Protein AF-A0AAV9F8P3-F1 (afdb_monomer_lite)

Organism: Acorus calamus (NCBI:txid4465)

Structure (mmCIF, N/CA/C/O backbone):
data_AF-A0AAV9F8P3-F1
#
_entry.id   AF-A0AAV9F8P3-F1
#
loop_
_atom_site.group_PDB
_atom_site.id
_atom_site.type_symbol
_atom_site.label_atom_id
_atom_site.label_alt_id
_atom_site.label_comp_id
_atom_site.label_asym_id
_atom_site.label_entity_id
_atom_site.label_seq_id
_atom_site.pdbx_PDB_ins_code
_atom_site.Cartn_x
_atom_site.Cartn_y
_atom_site.Cartn_z
_atom_site.occupancy
_atom_site.B_iso_or_equiv
_atom_site.auth_seq_id
_atom_site.auth_comp_id
_atom_site.auth_asym_id
_atom_site.auth_atom_id
_atom_site.pdbx_PDB_model_num
ATOM 1 N N . MET A 1 1 ? -14.243 0.5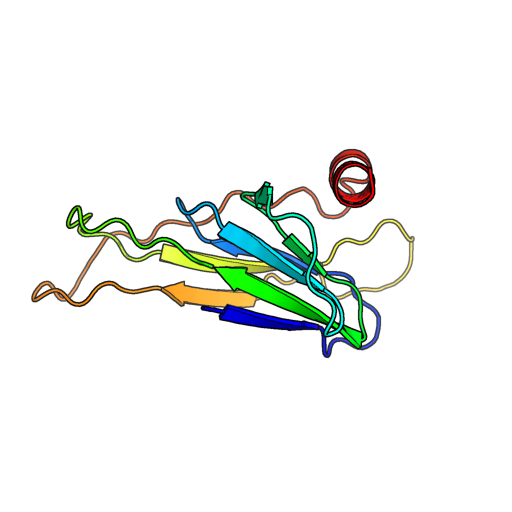24 -1.778 1.00 91.69 1 MET A N 1
ATOM 2 C CA . MET A 1 1 ? -13.186 0.047 -2.698 1.00 91.69 1 MET A CA 1
ATOM 3 C C . MET A 1 1 ? -12.116 1.117 -2.772 1.00 91.69 1 MET A C 1
ATOM 5 O O . MET A 1 1 ? -12.469 2.271 -2.987 1.00 91.69 1 MET A O 1
ATOM 9 N N . LEU A 1 2 ? -10.856 0.749 -2.561 1.00 95.94 2 LEU A N 1
ATOM 10 C CA . LEU A 1 2 ? -9.699 1.635 -2.679 1.00 95.94 2 LEU A CA 1
ATOM 11 C C . LEU A 1 2 ? -8.921 1.252 -3.943 1.00 95.94 2 LEU A C 1
ATOM 13 O O . LEU A 1 2 ? -8.696 0.067 -4.189 1.00 95.94 2 LEU A O 1
ATOM 17 N N . ARG A 1 3 ? -8.538 2.253 -4.739 1.00 96.69 3 ARG A N 1
ATOM 18 C CA . ARG A 1 3 ? -7.686 2.082 -5.922 1.00 96.69 3 ARG A CA 1
ATOM 19 C C . ARG A 1 3 ? -6.303 2.613 -5.585 1.00 96.69 3 ARG A C 1
ATOM 21 O O . ARG A 1 3 ? -6.126 3.825 -5.481 1.00 96.69 3 ARG A O 1
ATOM 28 N N . LEU A 1 4 ? -5.368 1.708 -5.338 1.00 96.25 4 LEU A N 1
ATOM 29 C CA . LEU A 1 4 ? -3.994 2.042 -4.992 1.00 96.25 4 LEU A CA 1
ATOM 30 C C . LEU A 1 4 ? -3.195 2.214 -6.281 1.00 96.25 4 LEU A C 1
ATOM 32 O O . LEU A 1 4 ? -3.259 1.370 -7.172 1.00 96.25 4 LEU A O 1
ATOM 36 N N . ILE A 1 5 ? -2.462 3.318 -6.377 1.00 96.81 5 ILE A N 1
ATOM 37 C CA . ILE A 1 5 ? -1.608 3.650 -7.518 1.00 96.81 5 ILE A CA 1
ATOM 38 C C . ILE A 1 5 ? -0.282 4.118 -6.940 1.00 96.81 5 ILE A C 1
ATOM 40 O O . ILE A 1 5 ? -0.255 5.114 -6.211 1.00 96.81 5 ILE A O 1
ATOM 44 N N . ASN A 1 6 ? 0.809 3.424 -7.255 1.00 95.69 6 ASN A N 1
ATOM 45 C CA . ASN A 1 6 ? 2.132 3.906 -6.887 1.00 95.69 6 ASN A CA 1
ATOM 46 C C . ASN A 1 6 ? 2.684 4.787 -8.014 1.00 95.69 6 ASN A C 1
ATOM 48 O O . ASN A 1 6 ? 3.153 4.300 -9.041 1.00 95.69 6 ASN A O 1
ATOM 52 N N . ALA A 1 7 ? 2.616 6.100 -7.798 1.00 94.75 7 ALA A N 1
ATOM 53 C CA . ALA A 1 7 ? 3.181 7.116 -8.683 1.00 94.75 7 ALA A CA 1
ATOM 54 C C . ALA A 1 7 ? 4.551 7.641 -8.203 1.00 94.75 7 ALA A C 1
ATOM 56 O O . ALA A 1 7 ? 5.004 8.687 -8.672 1.00 94.75 7 ALA A O 1
ATOM 57 N N . ALA A 1 8 ? 5.197 6.959 -7.249 1.00 90.44 8 ALA A N 1
ATOM 58 C CA . ALA A 1 8 ? 6.572 7.257 -6.866 1.00 90.44 8 ALA A CA 1
ATOM 59 C C . ALA A 1 8 ? 7.532 6.906 -8.010 1.00 90.44 8 ALA A C 1
ATOM 61 O O . ALA A 1 8 ? 7.226 6.089 -8.876 1.00 90.44 8 ALA A O 1
ATOM 62 N N . VAL A 1 9 ? 8.704 7.543 -8.016 1.00 87.75 9 VAL A N 1
ATOM 63 C CA . VAL A 1 9 ? 9.671 7.386 -9.113 1.00 87.75 9 VAL A CA 1
ATOM 64 C C . VAL A 1 9 ? 10.491 6.106 -8.951 1.00 87.75 9 VAL A C 1
ATOM 66 O O . VAL A 1 9 ? 10.662 5.374 -9.919 1.00 87.75 9 VAL A O 1
ATOM 69 N N . ASN A 1 10 ? 10.979 5.833 -7.736 1.00 86.94 10 ASN A N 1
ATOM 70 C CA . ASN A 1 10 ? 11.943 4.755 -7.484 1.00 86.94 10 ASN A CA 1
ATOM 71 C C . ASN A 1 10 ? 11.563 3.828 -6.323 1.00 86.94 10 ASN A C 1
ATOM 73 O O . ASN A 1 10 ? 12.202 2.795 -6.154 1.00 86.94 10 ASN A O 1
ATOM 77 N N . ASP A 1 11 ? 10.558 4.195 -5.525 1.00 88.88 11 ASP A N 1
ATOM 78 C CA . ASP A 1 11 ? 10.298 3.536 -4.249 1.00 88.88 11 ASP A CA 1
ATOM 79 C C . ASP A 1 11 ? 9.108 2.579 -4.341 1.00 88.88 11 ASP A C 1
ATOM 81 O O . ASP A 1 11 ? 7.987 2.957 -4.700 1.00 88.88 11 ASP A O 1
ATOM 85 N N . GLU A 1 12 ? 9.350 1.327 -3.967 1.00 92.69 12 GLU A N 1
ATOM 86 C CA . GLU A 1 12 ? 8.285 0.392 -3.624 1.00 92.69 12 GLU A CA 1
ATOM 87 C C . GLU A 1 12 ? 7.705 0.786 -2.268 1.00 92.69 12 GLU A C 1
ATOM 89 O O . GLU A 1 12 ? 8.443 1.191 -1.373 1.00 92.69 12 GLU A O 1
ATOM 94 N N . LEU A 1 13 ? 6.388 0.688 -2.096 1.00 94.75 13 LEU A N 1
ATOM 95 C CA . LEU A 1 13 ? 5.716 1.164 -0.889 1.00 94.75 13 LEU A CA 1
ATOM 96 C C . LEU A 1 13 ? 4.965 0.023 -0.206 1.00 94.75 13 LEU A C 1
ATOM 98 O O . LEU A 1 13 ? 4.134 -0.642 -0.824 1.00 94.75 13 LEU A O 1
ATOM 102 N N . PHE A 1 14 ? 5.205 -0.147 1.092 1.00 95.62 14 PHE A N 1
ATOM 103 C CA . PHE A 1 14 ? 4.294 -0.855 1.981 1.00 95.62 14 PHE A CA 1
ATOM 104 C C . PHE A 1 14 ? 3.144 0.073 2.348 1.00 95.62 14 PHE A C 1
ATOM 106 O O . PHE A 1 14 ? 3.385 1.146 2.893 1.00 95.62 14 PHE A O 1
ATOM 113 N N . PHE A 1 15 ? 1.911 -0.352 2.106 1.00 96.31 15 PHE A N 1
ATOM 114 C CA . PHE A 1 15 ? 0.686 0.346 2.482 1.00 96.31 15 PHE A CA 1
ATOM 115 C C . PHE A 1 15 ? -0.113 -0.492 3.481 1.00 96.31 15 PHE A C 1
ATOM 117 O O . PHE A 1 15 ? -0.332 -1.680 3.249 1.00 96.31 15 PHE A O 1
ATOM 124 N N . SER A 1 16 ? -0.578 0.110 4.576 1.00 95.81 16 SER A N 1
ATOM 125 C CA . SER A 1 16 ? -1.407 -0.574 5.575 1.00 95.81 16 SER A CA 1
ATOM 126 C C . SER A 1 16 ? -2.392 0.380 6.247 1.00 95.81 16 SER A C 1
ATOM 128 O O . SER A 1 16 ? -2.159 1.587 6.333 1.00 95.81 16 SER A O 1
ATOM 130 N N . ILE A 1 17 ? -3.497 -0.173 6.745 1.00 95.25 17 ILE A N 1
ATOM 131 C CA . ILE A 1 17 ? -4.545 0.551 7.464 1.00 95.25 17 ILE A CA 1
ATOM 132 C C . ILE A 1 17 ? -4.610 0.002 8.887 1.00 95.25 17 ILE A C 1
ATOM 134 O O . ILE A 1 17 ? -4.691 -1.206 9.100 1.00 95.25 17 ILE A O 1
ATOM 138 N N . ALA A 1 18 ? -4.571 0.885 9.885 1.00 93.38 18 ALA A N 1
ATOM 139 C CA . ALA A 1 18 ? -4.587 0.477 11.283 1.00 93.38 18 ALA A CA 1
ATOM 140 C C . ALA A 1 18 ? -5.829 -0.369 11.586 1.00 93.38 18 ALA A C 1
ATOM 142 O O . ALA A 1 18 ? -6.941 0.084 11.338 1.00 93.38 18 ALA A O 1
ATOM 143 N N . ASN A 1 19 ? -5.643 -1.559 12.162 1.00 90.94 19 ASN A N 1
ATOM 144 C CA . ASN A 1 19 ? -6.726 -2.462 12.576 1.00 90.94 19 ASN A CA 1
ATOM 145 C C . ASN A 1 19 ? -7.726 -2.828 11.457 1.00 90.94 19 ASN A C 1
ATOM 147 O O . ASN A 1 19 ? -8.900 -3.060 11.737 1.00 90.94 19 ASN A O 1
ATOM 151 N N . HIS A 1 20 ? -7.280 -2.837 10.199 1.00 92.12 20 HIS A N 1
ATOM 152 C CA . HIS A 1 20 ? -8.090 -3.281 9.071 1.00 92.12 20 HIS A CA 1
ATOM 153 C C . HIS A 1 20 ? -7.267 -4.181 8.157 1.00 92.12 20 HIS A C 1
ATOM 155 O O . HIS A 1 20 ? -6.179 -3.810 7.719 1.00 92.12 20 HIS A O 1
ATOM 161 N N . THR A 1 21 ? -7.839 -5.331 7.825 1.00 93.94 21 THR A N 1
ATOM 162 C CA . THR A 1 21 ? -7.357 -6.188 6.745 1.00 93.94 21 THR A CA 1
ATOM 163 C C . THR A 1 21 ? -8.000 -5.731 5.438 1.00 93.94 21 THR A C 1
ATOM 165 O O . THR A 1 21 ? -9.162 -5.310 5.407 1.00 93.94 21 THR A O 1
ATOM 168 N N . VAL A 1 22 ? -7.247 -5.788 4.344 1.00 95.12 22 VAL A N 1
ATOM 169 C CA . VAL A 1 22 ? -7.737 -5.459 3.005 1.00 95.12 22 VAL A CA 1
ATOM 170 C C . VAL A 1 22 ? -7.711 -6.691 2.113 1.00 95.12 22 VAL A C 1
ATOM 172 O O . VAL A 1 22 ? -6.810 -7.523 2.189 1.00 95.12 22 VAL A O 1
ATOM 175 N N . LYS A 1 23 ? -8.698 -6.789 1.225 1.00 96.62 23 LYS A N 1
ATOM 176 C CA . LYS A 1 23 ? -8.793 -7.865 0.240 1.00 96.62 23 LYS A CA 1
ATOM 177 C C . LYS A 1 23 ? -8.331 -7.377 -1.117 1.00 96.62 23 LYS A C 1
ATOM 179 O O . LYS A 1 23 ? -8.993 -6.531 -1.720 1.00 96.62 23 LYS A O 1
ATOM 184 N N . VAL A 1 24 ? -7.225 -7.910 -1.614 1.00 96.19 24 VAL A N 1
ATOM 185 C CA . VAL A 1 24 ? -6.734 -7.612 -2.964 1.00 96.19 24 VAL A CA 1
ATOM 186 C C . VAL A 1 24 ? -7.594 -8.365 -3.969 1.00 96.19 24 VAL A C 1
ATOM 188 O O . VAL A 1 24 ? -7.820 -9.560 -3.806 1.00 96.19 24 VAL A O 1
ATOM 191 N N . VAL A 1 25 ? -8.109 -7.673 -4.985 1.00 97.31 25 VAL A N 1
ATOM 192 C CA . VAL A 1 25 ? -9.007 -8.270 -5.995 1.00 97.31 25 VAL A CA 1
ATOM 193 C C . VAL A 1 25 ? -8.545 -8.050 -7.432 1.00 97.31 25 VAL A C 1
ATOM 195 O O . VAL A 1 25 ? -8.981 -8.762 -8.334 1.00 97.31 25 VAL A O 1
ATOM 198 N N . GLU A 1 26 ? -7.658 -7.087 -7.659 1.00 96.19 26 GLU A N 1
ATOM 199 C CA . GLU A 1 26 ? -7.155 -6.737 -8.986 1.00 96.19 26 GLU A CA 1
ATOM 200 C C . GLU A 1 26 ? -5.733 -6.197 -8.865 1.00 96.19 26 GLU A C 1
ATOM 202 O O . GLU A 1 26 ? -5.456 -5.433 -7.938 1.00 96.19 26 GLU A O 1
ATOM 207 N N . ALA A 1 27 ? -4.881 -6.553 -9.819 1.00 94.38 27 ALA A N 1
ATOM 208 C CA . ALA A 1 27 ? -3.551 -5.992 -10.010 1.00 94.38 27 ALA A CA 1
ATOM 209 C C . ALA A 1 27 ? -3.368 -5.670 -11.500 1.00 94.38 27 ALA A C 1
ATOM 211 O O . ALA A 1 27 ? -3.691 -6.493 -12.354 1.00 94.38 27 ALA A O 1
ATOM 212 N N . ASP A 1 28 ? -2.900 -4.463 -11.809 1.00 93.00 28 ASP A N 1
ATOM 213 C CA . ASP A 1 28 ? -2.618 -3.968 -13.161 1.00 93.00 28 ASP A CA 1
ATOM 214 C C . ASP A 1 28 ? -3.764 -4.193 -14.160 1.00 93.00 28 ASP A C 1
ATOM 216 O O . ASP A 1 28 ? -3.579 -4.699 -15.266 1.00 93.00 28 ASP A O 1
ATOM 220 N N . ALA A 1 29 ? -4.979 -3.805 -13.751 1.00 91.81 29 ALA A N 1
ATOM 221 C CA . ALA A 1 29 ? -6.221 -3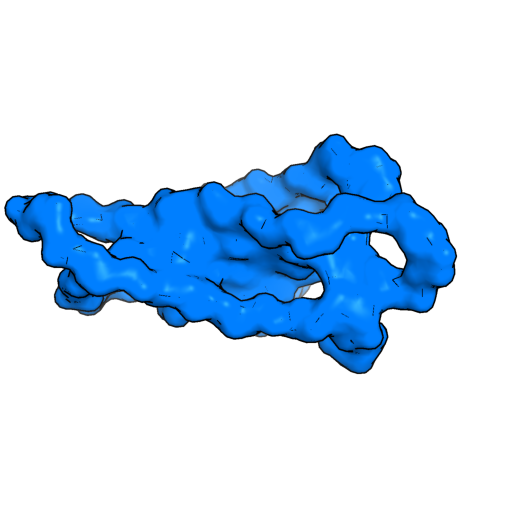.969 -14.513 1.00 91.81 29 ALA A CA 1
ATOM 222 C C . ALA A 1 29 ? -6.622 -5.429 -14.811 1.00 91.81 29 ALA A C 1
ATOM 224 O O . ALA A 1 29 ? -7.506 -5.678 -15.636 1.00 91.81 29 ALA A O 1
ATOM 225 N N . VAL A 1 30 ? -6.015 -6.401 -14.126 1.00 94.88 30 VAL A N 1
ATOM 226 C CA . VAL A 1 30 ? -6.344 -7.825 -14.227 1.00 94.88 30 VAL A CA 1
ATOM 227 C C . VAL A 1 30 ? -6.877 -8.324 -12.891 1.00 94.88 30 VAL A C 1
ATOM 229 O O . VAL A 1 30 ? -6.261 -8.151 -11.839 1.00 94.88 30 VAL A O 1
ATOM 232 N N . TYR A 1 31 ? -8.040 -8.975 -12.923 1.00 95.50 31 TYR A N 1
ATOM 233 C CA . TYR A 1 31 ? -8.586 -9.623 -11.735 1.00 95.50 31 TYR A CA 1
ATOM 234 C C . TYR A 1 31 ? -7.678 -10.760 -11.280 1.00 95.50 31 TYR A C 1
ATOM 236 O O . TYR A 1 31 ? -7.315 -11.639 -12.064 1.00 95.50 31 TYR A O 1
ATOM 244 N N . VAL A 1 32 ? -7.362 -10.764 -9.990 1.00 94.44 32 VAL A N 1
ATOM 245 C CA . VAL A 1 32 ? -6.569 -11.817 -9.355 1.00 94.44 32 VAL A CA 1
ATOM 246 C C . VAL A 1 32 ? -7.456 -12.659 -8.450 1.00 94.44 32 VAL A C 1
ATOM 248 O O . VAL A 1 32 ? -8.567 -12.263 -8.090 1.00 94.44 32 VAL A O 1
ATOM 251 N N . LYS A 1 33 ? -6.972 -13.842 -8.062 1.00 95.19 33 LYS A N 1
ATOM 252 C CA . LYS A 1 33 ? -7.635 -14.628 -7.019 1.00 95.19 33 LYS A CA 1
ATOM 253 C C . LYS A 1 33 ? -7.654 -13.792 -5.732 1.00 95.19 33 LYS A C 1
ATOM 255 O O . LYS A 1 33 ? -6.573 -13.459 -5.254 1.00 95.19 33 LYS A O 1
ATOM 260 N N . PRO A 1 34 ? -8.829 -13.482 -5.155 1.00 95.56 34 PRO A N 1
ATOM 261 C CA . PRO A 1 34 ? -8.870 -12.619 -3.989 1.00 95.56 34 PRO A CA 1
ATOM 262 C C . PRO A 1 34 ? -8.144 -13.225 -2.792 1.00 95.56 34 PRO A C 1
ATOM 264 O O . PRO A 1 34 ? -8.349 -14.401 -2.476 1.00 95.56 34 PRO A O 1
ATOM 267 N N . PHE A 1 35 ? -7.342 -12.412 -2.113 1.00 94.62 35 PHE A N 1
ATOM 268 C CA . PHE A 1 35 ? -6.657 -12.785 -0.879 1.00 94.62 35 PHE A CA 1
ATOM 269 C C . PHE A 1 35 ? -6.668 -11.624 0.114 1.00 94.62 35 PHE A C 1
ATOM 271 O O . PHE A 1 35 ? -6.713 -10.455 -0.273 1.00 94.62 35 PHE A O 1
ATOM 278 N N . ASP A 1 36 ? -6.668 -11.972 1.396 1.00 95.56 36 ASP A N 1
ATOM 279 C CA . ASP A 1 36 ? -6.689 -11.033 2.511 1.00 95.56 36 ASP A CA 1
ATOM 280 C C . ASP A 1 36 ? -5.254 -10.745 2.975 1.00 95.56 36 ASP A C 1
ATOM 282 O O . ASP A 1 36 ? -4.448 -11.665 3.121 1.00 95.56 36 ASP A O 1
ATOM 286 N N . THR A 1 37 ? -4.926 -9.471 3.186 1.00 94.25 37 THR A N 1
ATOM 287 C CA . THR A 1 37 ? -3.622 -9.029 3.695 1.00 94.25 37 THR A CA 1
ATOM 288 C C . THR A 1 37 ? -3.755 -7.764 4.540 1.00 94.25 37 THR A C 1
ATOM 290 O O . THR A 1 37 ? -4.612 -6.918 4.286 1.00 94.25 37 THR A O 1
ATOM 293 N N . ASP A 1 38 ? -2.887 -7.608 5.536 1.00 93.88 38 ASP A N 1
ATOM 294 C CA . ASP A 1 38 ? -2.825 -6.396 6.364 1.00 93.88 38 ASP A CA 1
ATOM 295 C C . ASP A 1 38 ? -1.914 -5.322 5.753 1.00 93.88 38 ASP A C 1
ATOM 297 O O . ASP A 1 38 ? -2.063 -4.130 6.039 1.00 93.88 38 ASP A O 1
ATOM 301 N N . VAL A 1 39 ? -0.953 -5.734 4.918 1.00 94.94 39 VAL A N 1
ATOM 302 C CA . VAL A 1 39 ? -0.023 -4.836 4.226 1.00 94.94 39 VAL A CA 1
ATOM 303 C C . VAL A 1 39 ? 0.015 -5.202 2.746 1.00 94.94 39 VAL A C 1
ATOM 305 O O . VAL A 1 39 ? 0.125 -6.368 2.364 1.00 94.94 39 VAL A O 1
ATOM 308 N N . VAL A 1 40 ? -0.068 -4.182 1.905 1.00 95.25 40 VAL A N 1
ATOM 309 C CA . VAL A 1 40 ? 0.075 -4.288 0.455 1.00 95.25 40 VAL A CA 1
ATOM 310 C C . VAL A 1 40 ? 1.446 -3.749 0.081 1.00 95.25 40 VAL A C 1
ATOM 312 O O . VAL A 1 40 ? 1.780 -2.629 0.464 1.00 95.25 40 VAL A O 1
ATOM 315 N N . LEU A 1 41 ? 2.228 -4.526 -0.664 1.00 95.19 41 LEU A N 1
ATOM 316 C CA . LEU A 1 41 ? 3.418 -4.025 -1.342 1.00 95.19 41 LEU A CA 1
ATOM 317 C C . LEU A 1 41 ? 3.017 -3.597 -2.756 1.00 95.19 41 LEU A C 1
ATOM 319 O O . LEU A 1 41 ? 2.380 -4.365 -3.475 1.00 95.19 41 LEU A O 1
ATOM 323 N N . ILE A 1 42 ? 3.353 -2.369 -3.146 1.00 95.00 42 ILE A N 1
ATOM 324 C CA . ILE A 1 42 ? 3.059 -1.839 -4.481 1.00 95.00 42 ILE A CA 1
ATOM 325 C C . ILE A 1 42 ? 4.307 -1.195 -5.082 1.00 95.00 42 ILE A C 1
ATOM 327 O O . ILE A 1 42 ? 4.926 -0.320 -4.468 1.00 95.00 42 ILE A O 1
ATOM 331 N N . THR A 1 43 ? 4.687 -1.611 -6.289 1.00 94.12 43 THR A N 1
ATOM 332 C CA . THR A 1 43 ? 5.894 -1.104 -6.960 1.00 94.12 43 THR A CA 1
ATOM 333 C C . THR A 1 43 ? 5.579 0.113 -7.836 1.00 94.12 43 THR A C 1
ATOM 335 O O . THR A 1 43 ? 4.428 0.282 -8.244 1.00 94.12 43 THR A O 1
ATOM 338 N N . PRO A 1 44 ? 6.566 0.967 -8.163 1.00 94.44 44 PRO A N 1
ATOM 339 C CA . PRO A 1 44 ? 6.363 2.103 -9.061 1.00 94.44 44 PRO A CA 1
ATOM 340 C C . PRO A 1 44 ? 5.657 1.709 -10.364 1.00 94.44 44 PRO A C 1
ATOM 342 O O . PRO A 1 44 ? 6.039 0.742 -11.023 1.00 94.44 44 PRO A O 1
ATOM 345 N N . GLY A 1 45 ? 4.614 2.454 -10.731 1.00 93.88 45 GLY A N 1
ATOM 346 C CA . GLY A 1 45 ? 3.826 2.228 -11.944 1.00 93.88 45 GLY A CA 1
ATOM 347 C C . GLY A 1 45 ? 2.736 1.157 -11.833 1.00 93.88 45 GLY A C 1
ATOM 348 O O . GLY A 1 45 ? 1.885 1.102 -12.719 1.00 93.88 45 GLY A O 1
ATOM 349 N N . GLN A 1 46 ? 2.709 0.356 -10.762 1.00 94.38 46 GLN A N 1
ATOM 350 C CA . GLN A 1 46 ? 1.643 -0.622 -10.543 1.00 94.38 46 GLN A CA 1
ATOM 351 C C . GLN A 1 46 ? 0.360 0.016 -10.017 1.00 94.38 46 GLN A C 1
ATOM 353 O O . GLN A 1 46 ? 0.359 1.059 -9.344 1.00 94.38 46 GLN A O 1
ATOM 358 N N . THR A 1 47 ? -0.747 -0.673 -10.285 1.00 96.00 47 THR A N 1
ATOM 359 C CA . THR A 1 47 ? -2.062 -0.357 -9.729 1.00 96.00 47 THR A CA 1
ATOM 360 C C . THR A 1 47 ? -2.689 -1.594 -9.106 1.00 96.00 47 THR A C 1
ATOM 362 O O . THR A 1 47 ? -2.662 -2.672 -9.688 1.00 96.00 47 THR A O 1
ATOM 365 N N . THR A 1 48 ? -3.300 -1.435 -7.936 1.00 96.19 48 THR A N 1
ATOM 366 C CA . THR A 1 48 ? -3.956 -2.539 -7.229 1.00 96.19 48 THR A CA 1
ATOM 367 C C . THR A 1 48 ? -5.288 -2.066 -6.681 1.00 96.19 48 THR A C 1
ATOM 369 O O . THR A 1 48 ? -5.359 -1.045 -5.990 1.00 96.19 48 THR A O 1
ATOM 372 N N . ASN A 1 49 ? -6.355 -2.821 -6.933 1.00 97.00 49 ASN A N 1
ATOM 373 C CA . ASN A 1 49 ? -7.639 -2.552 -6.299 1.00 97.00 49 ASN A CA 1
ATOM 374 C C . ASN A 1 49 ? -7.821 -3.442 -5.080 1.00 97.00 49 ASN A C 1
ATOM 376 O O . ASN A 1 49 ? -7.705 -4.670 -5.153 1.00 97.00 49 ASN A O 1
ATOM 380 N N . VAL A 1 50 ? -8.172 -2.802 -3.967 1.00 96.81 50 VAL A N 1
ATOM 381 C CA . VAL A 1 50 ? -8.448 -3.487 -2.710 1.00 96.81 50 VAL A CA 1
ATOM 382 C C . VAL A 1 50 ? -9.843 -3.164 -2.192 1.00 96.81 50 VAL A C 1
ATOM 384 O O . VAL A 1 50 ? -10.365 -2.046 -2.307 1.00 96.81 50 VAL A O 1
ATOM 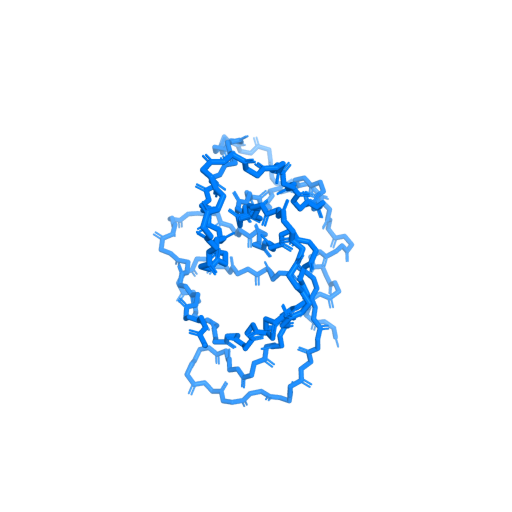387 N N . LEU A 1 51 ? -10.476 -4.168 -1.604 1.00 96.56 51 LEU A N 1
ATOM 388 C CA . LEU A 1 51 ? -11.698 -4.012 -0.839 1.00 96.56 51 LEU A CA 1
ATOM 389 C C . LEU A 1 51 ? -11.313 -3.841 0.628 1.00 96.56 51 LEU A C 1
ATOM 391 O O . LEU A 1 51 ? -10.678 -4.706 1.221 1.00 96.56 51 LEU A O 1
ATOM 395 N N . LEU A 1 52 ? -11.695 -2.697 1.187 1.00 94.19 52 LEU A N 1
ATOM 396 C CA . LEU A 1 52 ? -11.632 -2.433 2.616 1.00 94.19 52 LEU A CA 1
ATOM 397 C C . LEU A 1 52 ? -12.992 -2.792 3.206 1.00 94.19 52 LEU A C 1
ATOM 399 O O . LEU A 1 52 ? -13.995 -2.169 2.845 1.00 94.19 52 LEU A O 1
ATOM 403 N N . GLU A 1 53 ? -13.019 -3.786 4.086 1.00 89.38 53 GLU A N 1
ATOM 404 C CA . GLU A 1 53 ? -14.203 -4.101 4.873 1.00 89.38 53 GLU A CA 1
ATOM 405 C C . GLU A 1 53 ? -14.194 -3.246 6.138 1.00 89.38 53 GLU A C 1
ATOM 407 O O . GLU A 1 53 ? -13.345 -3.384 7.015 1.00 89.38 53 GLU A O 1
ATOM 412 N N . THR A 1 54 ? -15.125 -2.303 6.207 1.00 85.56 54 THR A N 1
ATOM 413 C CA . THR A 1 54 ? -15.258 -1.422 7.361 1.00 85.56 54 THR A CA 1
ATOM 414 C C . THR A 1 54 ? -16.131 -2.078 8.419 1.00 85.56 54 THR A C 1
ATOM 416 O O . THR A 1 54 ? -17.316 -2.326 8.175 1.00 85.56 54 THR A O 1
ATOM 419 N N . HIS A 1 55 ? -15.585 -2.334 9.604 1.00 73.88 55 HIS A N 1
ATOM 420 C CA . HIS A 1 55 ? -16.373 -2.893 10.696 1.00 73.88 55 HIS A CA 1
ATOM 421 C C . HIS A 1 55 ? -17.380 -1.856 11.217 1.00 73.88 55 HIS A C 1
ATOM 423 O O . HIS A 1 55 ? -17.009 -0.779 11.667 1.00 73.88 55 HIS A O 1
ATOM 429 N N . SER A 1 56 ? -18.673 -2.199 11.201 1.00 59.16 56 SER A N 1
ATOM 430 C CA . SER A 1 56 ? -19.755 -1.333 11.705 1.00 59.16 56 SER A CA 1
ATOM 431 C C . SER A 1 56 ? -19.781 -1.205 13.237 1.00 59.16 56 SER A C 1
ATOM 433 O O . SER A 1 56 ? -20.589 -0.441 13.783 1.00 59.16 56 SER A O 1
ATOM 435 N N . SER A 1 57 ? -18.946 -1.961 13.960 1.00 60.59 57 SER A N 1
ATOM 436 C CA . SER A 1 57 ? -18.780 -1.762 15.396 1.00 60.59 57 SER A CA 1
ATOM 437 C C . SER A 1 57 ? -18.142 -0.396 15.592 1.00 60.59 57 SER A C 1
ATOM 439 O O . SER A 1 57 ? -17.012 -0.201 15.161 1.00 60.59 57 SER A O 1
ATOM 441 N N . HIS A 1 58 ? -18.882 0.523 16.210 1.00 57.31 58 HIS A N 1
ATOM 442 C CA . HIS A 1 58 ? -18.479 1.898 16.486 1.00 57.31 58 HIS A CA 1
ATOM 443 C C . HIS A 1 58 ? -17.293 1.904 17.453 1.00 57.31 58 HIS A C 1
ATOM 445 O O . HIS A 1 58 ? -17.424 2.126 18.657 1.00 57.31 58 HIS A O 1
ATOM 451 N N . ASN A 1 59 ? -16.122 1.580 16.931 1.00 62.91 59 ASN A N 1
ATOM 452 C CA . ASN A 1 59 ? -14.871 1.803 17.596 1.00 62.91 59 ASN A CA 1
ATOM 453 C C . ASN A 1 59 ? -14.677 3.315 17.521 1.00 62.91 59 ASN A C 1
ATOM 455 O O . ASN A 1 59 ? -14.426 3.873 16.462 1.00 62.91 59 ASN A O 1
ATOM 459 N N . ASN A 1 60 ? -14.924 3.984 18.650 1.00 75.94 60 ASN A N 1
ATOM 460 C CA . ASN A 1 60 ? -14.698 5.411 18.866 1.00 75.94 60 ASN A CA 1
ATOM 461 C C . ASN A 1 60 ? -13.197 5.716 18.696 1.00 75.94 60 ASN A C 1
ATOM 463 O O . ASN A 1 60 ? -12.518 6.056 19.658 1.00 75.94 60 ASN A O 1
ATOM 467 N N . THR A 1 61 ? -12.661 5.522 17.500 1.00 82.69 61 THR A N 1
ATOM 468 C CA . THR A 1 61 ? -11.248 5.529 17.146 1.00 82.69 61 THR A CA 1
ATOM 469 C C . THR A 1 61 ? -11.112 5.994 15.706 1.00 82.69 61 THR A C 1
ATOM 471 O O . THR A 1 61 ? -11.883 5.598 14.834 1.00 82.69 61 THR A O 1
ATOM 474 N N . THR A 1 62 ? -10.088 6.789 15.457 1.00 87.75 62 THR A N 1
ATOM 475 C CA . THR A 1 62 ? -9.657 7.180 14.121 1.00 87.75 62 THR A CA 1
ATOM 476 C C . THR A 1 62 ? -8.484 6.290 13.713 1.00 87.75 62 THR A C 1
ATOM 478 O O . THR A 1 62 ? -7.629 5.967 14.541 1.00 87.75 62 THR A O 1
ATOM 481 N N . PHE A 1 63 ? -8.418 5.885 12.448 1.00 91.06 63 PHE A N 1
ATOM 482 C CA . PHE A 1 63 ? -7.411 4.946 11.953 1.00 91.06 63 PHE A CA 1
ATOM 483 C C . PHE A 1 63 ? -6.461 5.643 10.991 1.00 91.06 63 PHE A C 1
ATOM 485 O O . PHE A 1 63 ? -6.902 6.323 10.069 1.00 91.06 63 PHE A O 1
ATOM 492 N N . PHE A 1 64 ? -5.156 5.462 11.167 1.00 94.56 64 PHE A N 1
ATOM 493 C CA . PHE A 1 64 ? -4.203 5.870 10.146 1.00 94.56 64 PHE A CA 1
ATOM 494 C C . PHE A 1 64 ? -4.126 4.843 9.020 1.00 94.56 64 PHE A C 1
ATOM 496 O O . PHE A 1 64 ? -4.088 3.633 9.247 1.00 94.56 64 PHE A O 1
ATOM 503 N N . MET A 1 65 ? -4.049 5.360 7.805 1.00 95.50 65 MET A N 1
ATOM 504 C CA . MET A 1 65 ? -3.538 4.670 6.634 1.00 95.50 65 MET A CA 1
ATOM 505 C C . MET A 1 65 ? -2.117 5.175 6.434 1.00 95.50 65 MET A C 1
ATOM 507 O O . MET A 1 65 ? -1.926 6.377 6.273 1.00 95.50 65 MET A O 1
ATOM 511 N N . GLU A 1 66 ? -1.125 4.300 6.479 1.00 96.56 66 GLU A N 1
ATOM 512 C CA . GLU A 1 66 ? 0.274 4.699 6.338 1.00 96.56 66 GLU A CA 1
ATOM 513 C C . GLU A 1 66 ? 0.894 4.014 5.125 1.00 96.56 66 GLU A C 1
ATOM 515 O O . GLU A 1 66 ? 0.602 2.848 4.845 1.00 96.56 66 GLU A O 1
ATOM 520 N N . ALA A 1 67 ? 1.761 4.744 4.421 1.00 95.62 67 ALA A N 1
ATOM 521 C CA . ALA A 1 67 ? 2.639 4.171 3.416 1.00 95.62 67 ALA A CA 1
ATOM 522 C C . ALA A 1 67 ? 4.100 4.515 3.711 1.00 95.62 67 ALA A C 1
ATOM 524 O O . ALA A 1 67 ? 4.434 5.656 4.047 1.00 95.62 67 ALA A O 1
ATOM 525 N N . ARG A 1 68 ? 4.967 3.512 3.597 1.00 93.88 68 ARG A N 1
ATOM 526 C CA . ARG A 1 68 ? 6.402 3.624 3.866 1.00 93.88 68 ARG A CA 1
ATOM 527 C C . ARG A 1 68 ? 7.197 2.863 2.810 1.00 93.88 68 ARG A C 1
ATOM 529 O O . ARG A 1 68 ? 6.760 1.779 2.423 1.00 93.88 68 ARG A O 1
ATOM 536 N N . PRO A 1 69 ? 8.356 3.378 2.378 1.00 93.25 69 PRO A N 1
ATOM 537 C CA . PRO A 1 69 ? 9.157 2.686 1.387 1.00 93.25 69 PRO A CA 1
ATOM 538 C C . PRO A 1 69 ? 9.727 1.357 1.871 1.00 93.25 69 PRO A C 1
ATOM 540 O O . PRO A 1 69 ? 10.087 1.190 3.038 1.00 93.25 69 PRO A O 1
ATOM 543 N N . TYR A 1 70 ? 9.823 0.422 0.936 1.00 90.75 70 TYR A N 1
ATOM 544 C CA . TYR A 1 70 ? 10.643 -0.772 1.021 1.00 90.75 70 TYR A CA 1
ATOM 545 C C . TYR A 1 70 ? 11.947 -0.508 0.264 1.00 90.75 70 TYR A C 1
ATOM 547 O O . TYR A 1 70 ? 11.936 -0.164 -0.916 1.00 90.75 70 TYR A O 1
ATOM 555 N N . ALA A 1 71 ? 13.077 -0.644 0.953 1.00 87.69 71 ALA A N 1
ATOM 556 C CA . ALA A 1 71 ? 14.395 -0.389 0.395 1.00 87.69 71 ALA A CA 1
ATOM 557 C C . ALA A 1 71 ? 15.429 -1.355 0.987 1.00 87.69 71 ALA A C 1
ATOM 559 O O . ALA A 1 71 ? 15.606 -1.456 2.202 1.00 87.69 71 ALA A O 1
ATOM 560 N N . THR A 1 72 ? 16.151 -2.048 0.106 1.00 83.38 72 THR A N 1
ATOM 561 C CA . THR A 1 72 ? 17.252 -2.966 0.457 1.00 83.38 72 THR A CA 1
ATOM 562 C C . THR A 1 72 ? 18.610 -2.513 -0.074 1.00 83.38 72 THR A C 1
ATOM 564 O O . THR A 1 72 ? 19.638 -3.046 0.341 1.00 83.38 72 THR A O 1
ATOM 567 N N . GLY A 1 73 ? 18.630 -1.535 -0.983 1.00 77.94 73 GLY A N 1
ATOM 568 C CA . GLY A 1 73 ? 19.851 -0.996 -1.573 1.00 77.94 73 GLY A CA 1
ATOM 569 C C . GLY A 1 73 ? 20.535 0.056 -0.697 1.00 77.94 73 GLY A C 1
ATOM 570 O O . GLY A 1 73 ? 19.902 0.736 0.104 1.00 77.94 73 GLY A O 1
ATOM 571 N N . ASN A 1 74 ? 21.836 0.254 -0.918 1.00 71.69 74 ASN A N 1
ATOM 572 C CA . ASN A 1 74 ? 22.654 1.251 -0.209 1.00 71.69 74 ASN A CA 1
ATOM 573 C C . ASN A 1 74 ? 22.526 2.679 -0.791 1.00 71.69 74 ASN A C 1
ATOM 575 O O . ASN A 1 74 ? 23.380 3.531 -0.538 1.00 71.69 74 ASN A O 1
ATOM 579 N N . GLY A 1 75 ? 21.516 2.927 -1.628 1.00 77.12 75 GLY A N 1
ATOM 580 C CA . GLY A 1 75 ? 21.257 4.232 -2.236 1.00 77.12 75 GLY A CA 1
ATOM 581 C C . GLY A 1 75 ? 20.593 5.211 -1.265 1.00 77.12 75 GLY A C 1
ATOM 582 O O . GLY A 1 75 ? 20.105 4.829 -0.205 1.00 77.12 75 GLY A O 1
ATOM 583 N N . THR A 1 76 ? 20.553 6.490 -1.637 1.00 79.25 76 THR A N 1
ATOM 584 C CA . THR A 1 76 ? 19.752 7.491 -0.921 1.00 79.25 76 THR A CA 1
ATOM 585 C C . THR A 1 76 ? 18.280 7.342 -1.298 1.00 79.25 76 THR A C 1
ATOM 587 O O . THR A 1 76 ? 17.954 7.425 -2.481 1.00 79.25 76 THR A O 1
ATOM 590 N N . PHE A 1 77 ? 17.410 7.175 -0.307 1.00 82.25 77 PHE A N 1
ATOM 591 C CA . PHE A 1 77 ? 15.955 7.131 -0.466 1.00 82.25 77 PHE A CA 1
ATOM 592 C C . PHE A 1 77 ? 15.287 7.981 0.619 1.00 82.25 77 PHE A C 1
ATOM 594 O O . PHE A 1 77 ? 15.909 8.310 1.635 1.00 82.25 77 PHE A O 1
ATOM 601 N N . ASP A 1 78 ? 14.030 8.358 0.402 1.00 83.25 78 ASP A N 1
ATOM 602 C CA . ASP A 1 78 ? 13.239 9.047 1.418 1.00 83.25 78 ASP A CA 1
ATOM 603 C C . ASP A 1 78 ? 12.762 8.032 2.466 1.00 83.25 78 ASP A C 1
ATOM 605 O O . ASP A 1 78 ? 12.047 7.101 2.141 1.00 83.25 78 ASP A O 1
ATOM 609 N N . ASN A 1 79 ? 13.155 8.186 3.731 1.00 87.25 79 ASN A N 1
ATOM 610 C CA . ASN A 1 79 ? 12.724 7.306 4.827 1.00 87.25 79 ASN A CA 1
ATOM 611 C C . ASN A 1 79 ? 11.564 7.909 5.643 1.00 87.25 79 ASN A C 1
ATOM 613 O O . ASN A 1 79 ? 11.408 7.664 6.843 1.00 87.25 79 ASN A O 1
ATOM 617 N N . THR A 1 80 ? 10.767 8.777 5.034 1.00 90.50 80 THR A N 1
ATOM 618 C CA . THR A 1 80 ? 9.565 9.296 5.679 1.00 90.50 80 THR A CA 1
ATOM 619 C C . THR A 1 80 ? 8.383 8.349 5.477 1.00 90.50 80 THR A C 1
ATOM 621 O O . THR A 1 80 ? 8.331 7.529 4.564 1.00 90.50 80 THR A O 1
ATO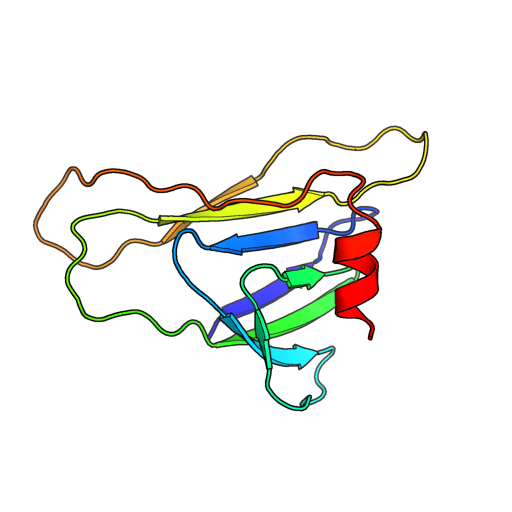M 624 N N . THR A 1 81 ? 7.434 8.405 6.409 1.00 93.38 81 THR A N 1
ATOM 625 C CA . THR A 1 81 ? 6.165 7.675 6.315 1.00 93.38 81 THR A CA 1
ATOM 626 C C . THR A 1 81 ? 5.080 8.687 6.003 1.00 93.38 81 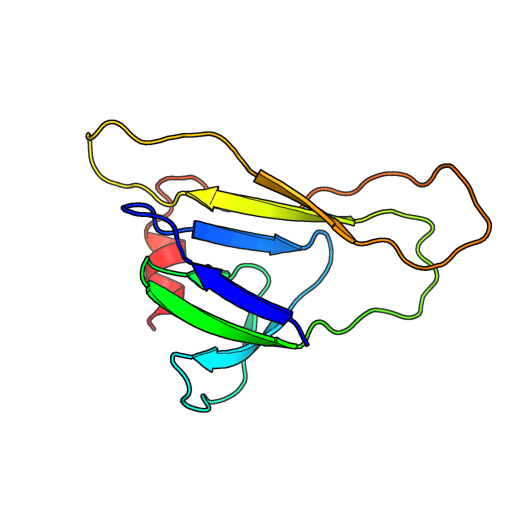THR A C 1
ATOM 628 O O . THR A 1 81 ? 4.914 9.657 6.746 1.00 93.38 81 THR A O 1
ATOM 631 N N . THR A 1 82 ? 4.347 8.471 4.916 1.00 94.44 82 THR A N 1
ATOM 632 C CA . THR A 1 82 ? 3.156 9.265 4.616 1.00 94.44 82 THR A CA 1
ATOM 633 C C . THR A 1 82 ? 1.956 8.669 5.339 1.00 94.44 82 THR A C 1
ATOM 635 O O . THR A 1 82 ? 1.856 7.450 5.485 1.00 94.44 82 THR A O 1
ATOM 638 N N . ALA A 1 83 ? 1.058 9.525 5.820 1.00 95.38 83 ALA A N 1
ATOM 639 C CA . ALA A 1 83 ? -0.098 9.116 6.601 1.00 95.38 83 ALA A CA 1
ATOM 640 C C . ALA A 1 83 ? -1.364 9.833 6.122 1.00 95.38 83 ALA A C 1
ATOM 642 O O . AL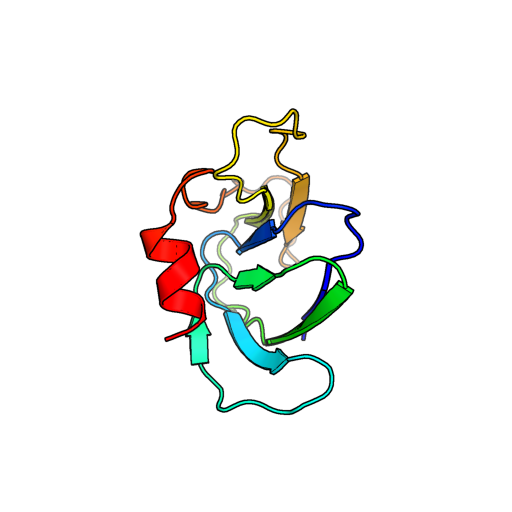A A 1 83 ? -1.360 11.033 5.849 1.00 95.38 83 ALA A O 1
ATOM 643 N N . ALA A 1 84 ? -2.463 9.093 6.071 1.00 95.06 84 ALA A N 1
ATOM 644 C CA . ALA A 1 84 ? -3.809 9.572 5.809 1.00 95.06 84 ALA A CA 1
ATOM 645 C C . ALA A 1 84 ? -4.760 9.054 6.894 1.00 95.06 84 ALA A C 1
ATOM 647 O O . ALA A 1 84 ? -4.446 8.111 7.615 1.00 95.06 84 ALA A O 1
ATOM 648 N N . ILE A 1 85 ? -5.924 9.682 7.030 1.00 91.81 85 ILE A N 1
ATOM 649 C CA . ILE A 1 85 ? -6.873 9.380 8.101 1.00 91.81 85 ILE A CA 1
ATOM 650 C C . ILE A 1 85 ? -8.102 8.674 7.525 1.00 91.81 85 ILE A C 1
ATOM 652 O O . ILE A 1 85 ? -8.736 9.174 6.598 1.00 91.81 85 ILE A O 1
ATOM 656 N N . LEU A 1 86 ? -8.439 7.523 8.101 1.00 89.88 86 LEU A N 1
ATOM 657 C CA . LEU A 1 86 ? -9.711 6.834 7.947 1.00 89.88 86 LEU A CA 1
ATOM 658 C C . LEU A 1 86 ? -10.557 7.104 9.197 1.00 89.88 86 LEU A C 1
ATOM 660 O O . LEU A 1 86 ? -10.225 6.676 10.305 1.00 89.88 86 LEU A O 1
ATOM 664 N N . GLU A 1 87 ? -11.654 7.826 9.006 1.00 87.19 87 GLU A N 1
ATOM 665 C CA . GLU A 1 87 ? -12.587 8.200 10.063 1.00 87.19 87 GLU A CA 1
ATOM 666 C C . GLU A 1 87 ? -13.980 7.651 9.759 1.00 87.19 87 GLU A C 1
ATOM 668 O O . GLU A 1 87 ? -14.514 7.807 8.657 1.00 87.19 87 GLU A O 1
ATOM 673 N N . TYR A 1 88 ? -14.575 7.015 10.763 1.00 86.44 88 TYR A N 1
ATOM 674 C CA . TYR A 1 88 ? -15.977 6.639 10.746 1.00 86.44 88 TYR A CA 1
ATOM 675 C C . TYR A 1 88 ? -16.833 7.819 11.197 1.00 86.44 88 TYR A C 1
ATOM 677 O O . TYR A 1 88 ? -16.506 8.506 12.163 1.00 86.44 88 TYR A O 1
ATOM 685 N N . HIS A 1 89 ? -17.945 8.060 10.500 1.00 78.38 89 HIS A N 1
ATOM 686 C CA . HIS A 1 89 ? -18.840 9.159 10.848 1.00 78.38 89 HIS A CA 1
ATOM 687 C C . HIS A 1 89 ? -19.444 8.943 12.242 1.00 78.38 89 HIS A C 1
ATOM 689 O O . HIS A 1 89 ? -20.276 8.058 12.449 1.00 78.38 89 HIS A O 1
ATOM 695 N N . HIS A 1 90 ? -19.048 9.798 13.184 1.00 73.00 90 HIS A N 1
ATOM 696 C CA . HIS A 1 90 ? -19.525 9.806 14.562 1.00 73.00 90 HIS A CA 1
ATOM 697 C C . HIS A 1 90 ? -19.787 11.241 15.037 1.00 73.00 90 HIS A C 1
ATOM 699 O O . HIS A 1 90 ? -19.283 12.212 14.481 1.00 73.00 90 HIS A O 1
ATOM 705 N N . HIS A 1 91 ? -20.568 11.388 16.108 1.00 64.12 91 HIS A N 1
ATOM 706 C CA . HIS A 1 91 ? -20.857 12.695 16.714 1.00 64.12 91 HIS A CA 1
ATOM 707 C C . HIS A 1 91 ? -19.771 13.181 17.697 1.00 64.12 91 HIS A C 1
ATOM 709 O O . HIS A 1 91 ? -19.879 14.281 18.243 1.00 64.12 91 HIS A O 1
ATOM 715 N N . LEU A 1 92 ? -18.736 12.373 17.951 1.00 68.50 92 LEU A N 1
ATOM 716 C CA . LEU A 1 92 ? -17.664 12.665 18.904 1.00 68.50 92 LEU A CA 1
ATOM 717 C C . LEU A 1 92 ? -16.497 13.361 18.194 1.00 68.50 92 LEU A C 1
ATOM 719 O O . LEU A 1 92 ? -15.987 12.857 17.204 1.00 68.50 92 LEU A O 1
ATOM 723 N N . LYS A 1 93 ? -16.052 14.509 18.717 1.00 64.19 93 LYS A N 1
ATOM 724 C CA . LYS A 1 93 ? -15.043 15.375 18.070 1.00 64.19 93 LYS A CA 1
ATOM 725 C C . LYS A 1 93 ? -13.581 15.037 18.405 1.00 64.19 93 LYS A C 1
ATOM 727 O O . LYS A 1 93 ? -12.684 15.736 17.947 1.00 64.19 93 LYS A O 1
ATOM 732 N N . GLN A 1 94 ? -13.329 14.009 19.216 1.00 67.50 94 GLN A N 1
ATOM 733 C CA . GLN A 1 94 ? -11.985 13.604 19.639 1.00 67.50 94 GLN A CA 1
ATOM 734 C C . GLN A 1 94 ? -11.963 12.102 19.905 1.00 67.50 94 GLN A C 1
ATOM 736 O O . GLN A 1 94 ? -12.409 11.640 20.955 1.00 67.50 94 GLN A O 1
ATOM 741 N N . LEU A 1 95 ? -11.466 11.348 18.930 1.00 79.50 95 LEU A N 1
ATOM 742 C CA . LEU A 1 95 ? -11.316 9.904 19.021 1.00 79.50 95 LEU A CA 1
ATOM 743 C C . LEU A 1 95 ? -9.827 9.545 19.162 1.00 79.50 95 LEU A C 1
ATOM 745 O O . LEU A 1 95 ? -8.983 10.199 18.542 1.00 79.50 95 LEU A O 1
ATOM 749 N N . PRO A 1 96 ? -9.467 8.534 19.973 1.00 85.88 96 PRO A N 1
ATOM 750 C CA . PRO A 1 96 ? -8.124 7.967 19.977 1.00 85.88 96 PRO A CA 1
ATOM 751 C C . PRO A 1 96 ? -7.690 7.528 18.576 1.00 85.88 96 PRO A C 1
ATOM 753 O O . PRO A 1 96 ? -8.474 6.986 17.801 1.00 85.88 96 PRO A O 1
ATOM 756 N N . LEU A 1 97 ? -6.416 7.754 18.274 1.00 86.62 97 LEU A N 1
ATOM 757 C CA . LEU A 1 97 ? -5.837 7.551 16.953 1.00 86.62 97 LEU A CA 1
ATOM 758 C C . LEU A 1 97 ? -4.962 6.298 16.945 1.00 86.62 97 LEU A C 1
ATOM 760 O O . LEU A 1 97 ? -4.025 6.186 17.738 1.00 86.62 97 LEU A O 1
ATOM 764 N N . LEU A 1 98 ? -5.265 5.362 16.051 1.00 90.75 98 LEU A N 1
ATOM 765 C CA . LEU A 1 98 ? -4.557 4.092 15.919 1.00 90.75 98 LEU A CA 1
ATOM 766 C C . LEU A 1 98 ? -3.620 4.116 14.713 1.00 90.75 98 LEU A C 1
ATOM 768 O O . LEU A 1 98 ? -3.996 4.577 13.637 1.00 90.75 98 LEU A O 1
ATOM 772 N N . ARG A 1 99 ? -2.405 3.591 14.896 1.00 91.50 99 ARG A N 1
ATOM 773 C CA . ARG A 1 99 ? -1.395 3.447 13.838 1.00 91.50 99 ARG A CA 1
ATOM 774 C C . ARG A 1 99 ? -1.255 1.991 13.397 1.00 91.50 99 ARG A C 1
ATOM 776 O O . ARG A 1 99 ? -1.315 1.107 14.257 1.00 91.50 99 ARG A O 1
ATOM 783 N N . PRO A 1 100 ? -1.070 1.728 12.093 1.00 92.12 100 PRO A N 1
ATOM 784 C CA . PRO A 1 100 ? -0.781 0.390 11.605 1.00 92.12 100 PRO A CA 1
ATOM 785 C C . PRO A 1 100 ? 0.625 -0.051 12.017 1.00 92.12 100 PRO A C 1
ATOM 787 O O . PRO A 1 100 ? 1.519 0.756 12.275 1.00 92.12 100 PRO A O 1
ATOM 790 N N . LYS A 1 101 ? 0.837 -1.367 12.047 1.00 90.06 101 LYS A N 1
ATOM 791 C CA . LYS A 1 101 ? 2.171 -1.943 12.203 1.00 90.06 101 LYS A CA 1
ATOM 792 C C . LYS A 1 101 ? 2.754 -2.206 10.818 1.00 90.06 101 LYS A C 1
ATOM 794 O O . LYS A 1 101 ? 2.496 -3.245 10.225 1.00 90.06 101 LYS A O 1
ATOM 799 N N . LEU A 1 102 ? 3.547 -1.265 10.320 1.00 89.56 102 LEU A N 1
ATOM 800 C CA . LEU A 1 102 ? 4.244 -1.425 9.045 1.00 89.56 102 LEU A CA 1
ATOM 801 C C . LEU A 1 102 ? 5.516 -2.301 9.191 1.00 89.56 102 LEU A C 1
ATOM 803 O O . LEU A 1 102 ? 6.193 -2.203 10.225 1.00 89.56 102 LEU A O 1
ATOM 807 N N . PRO A 1 103 ? 5.897 -3.094 8.166 1.00 90.44 103 PRO A N 1
ATOM 808 C CA . PRO A 1 103 ? 7.145 -3.870 8.139 1.00 90.44 103 PRO A CA 1
ATOM 809 C C . PRO A 1 103 ? 8.395 -2.989 8.122 1.00 90.44 103 PRO A C 1
ATOM 811 O O . PRO A 1 103 ? 8.346 -1.845 7.666 1.00 90.44 103 PRO A O 1
ATOM 814 N N . SER A 1 104 ? 9.525 -3.511 8.598 1.00 88.44 104 SER A N 1
ATOM 815 C CA . SER A 1 104 ? 10.811 -2.803 8.521 1.00 88.44 104 SER A CA 1
ATOM 816 C C . SER A 1 104 ? 11.177 -2.475 7.069 1.00 88.44 104 SER A C 1
ATOM 818 O O . SER A 1 104 ? 10.840 -3.224 6.157 1.00 88.44 104 SER A O 1
ATOM 820 N N . LEU A 1 105 ? 11.913 -1.380 6.853 1.00 86.00 105 LEU A N 1
ATOM 821 C CA . LEU A 1 105 ? 12.297 -0.907 5.510 1.00 86.00 105 LEU A CA 1
ATOM 822 C C . LEU A 1 105 ? 12.991 -1.980 4.664 1.00 86.00 105 LEU A C 1
ATOM 824 O O . LEU A 1 105 ? 12.831 -2.010 3.455 1.00 86.00 105 LEU A O 1
ATOM 828 N N . ASN A 1 106 ? 13.753 -2.858 5.312 1.00 84.94 106 ASN A N 1
ATOM 829 C CA . ASN A 1 106 ? 14.558 -3.906 4.696 1.00 84.94 106 ASN A CA 1
ATOM 830 C C . ASN A 1 106 ? 13.952 -5.312 4.865 1.00 84.94 106 ASN A C 1
ATOM 832 O O . ASN A 1 106 ? 14.673 -6.308 4.740 1.00 84.94 106 ASN A O 1
ATOM 836 N N . ASP A 1 107 ? 12.654 -5.417 5.171 1.00 85.38 107 ASP A N 1
ATOM 837 C CA . ASP A 1 107 ? 11.972 -6.696 5.394 1.00 85.38 107 ASP A CA 1
ATOM 838 C C . ASP A 1 107 ? 11.739 -7.457 4.079 1.00 85.38 107 ASP A C 1
ATOM 840 O O . ASP A 1 107 ? 10.659 -7.481 3.491 1.00 85.38 107 ASP A O 1
ATOM 844 N N . THR A 1 108 ? 12.815 -8.075 3.596 1.00 83.69 108 THR A N 1
ATOM 845 C CA . THR A 1 108 ? 12.836 -8.823 2.331 1.00 83.69 108 THR A CA 1
ATOM 846 C C . THR A 1 108 ? 12.022 -10.107 2.419 1.00 83.69 108 THR A C 1
ATOM 848 O O . THR A 1 108 ? 11.482 -10.556 1.415 1.00 83.69 108 THR A O 1
ATOM 851 N N . ALA A 1 109 ? 11.894 -10.686 3.616 1.00 84.19 109 ALA A N 1
ATOM 852 C CA . ALA A 1 109 ? 11.056 -11.860 3.824 1.00 84.19 109 ALA A CA 1
ATOM 853 C C . ALA A 1 109 ? 9.574 -11.512 3.627 1.00 84.19 109 ALA A C 1
ATOM 855 O O . ALA A 1 109 ? 8.861 -12.261 2.962 1.00 84.19 109 ALA A O 1
ATOM 856 N N . TYR A 1 110 ? 9.134 -10.359 4.145 1.00 84.94 110 TYR A N 1
ATOM 857 C CA . TYR A 1 110 ? 7.776 -9.864 3.927 1.00 84.94 110 TYR A CA 1
ATOM 858 C C . TYR A 1 110 ? 7.532 -9.449 2.472 1.00 84.94 110 TYR A C 1
ATOM 860 O O . TYR A 1 110 ? 6.482 -9.739 1.912 1.00 84.94 110 TYR A O 1
ATOM 868 N N . ALA A 1 111 ? 8.505 -8.804 1.823 1.00 82.31 111 ALA A N 1
ATOM 869 C CA . ALA A 1 111 ? 8.375 -8.469 0.405 1.00 82.31 111 ALA A CA 1
ATOM 870 C C . ALA A 1 111 ? 8.262 -9.730 -0.475 1.00 82.31 111 ALA A C 1
ATOM 872 O O . ALA A 1 111 ? 7.401 -9.810 -1.349 1.00 82.31 111 ALA A O 1
ATOM 873 N N . ALA A 1 112 ? 9.078 -10.755 -0.205 1.00 82.19 112 ALA A N 1
ATOM 874 C CA . ALA A 1 112 ? 9.072 -12.008 -0.958 1.00 82.19 112 ALA A CA 1
ATOM 875 C C . ALA A 1 112 ? 7.797 -12.846 -0.751 1.00 82.19 112 ALA A C 1
ATOM 877 O O . ALA A 1 112 ? 7.402 -13.592 -1.649 1.00 82.19 112 ALA A O 1
ATOM 878 N N . SER A 1 113 ? 7.125 -12.733 0.399 1.00 83.62 113 SER A N 1
ATOM 879 C CA . SER A 1 113 ? 5.859 -13.442 0.618 1.00 83.62 113 SER A CA 1
ATOM 880 C C . SER A 1 113 ? 4.708 -12.873 -0.212 1.00 83.62 113 SER A C 1
ATOM 882 O O . SER A 1 113 ? 3.730 -13.575 -0.431 1.00 83.62 113 SER A O 1
ATOM 884 N N . PHE A 1 114 ? 4.826 -11.639 -0.710 1.00 75.75 114 PHE A N 1
ATOM 885 C CA . PHE A 1 114 ? 3.792 -11.007 -1.532 1.00 75.75 114 PHE A CA 1
ATOM 886 C C . PHE A 1 114 ? 3.762 -11.526 -2.982 1.00 75.75 114 PHE A C 1
ATOM 888 O O . PHE A 1 114 ? 2.754 -11.383 -3.669 1.00 75.75 114 PHE A O 1
ATOM 895 N N . VAL A 1 115 ? 4.858 -12.135 -3.448 1.00 70.50 115 VAL A N 1
ATOM 896 C CA . VAL A 1 115 ? 5.001 -12.715 -4.800 1.00 70.50 115 VAL A CA 1
ATOM 897 C C . VAL A 1 115 ? 4.849 -14.242 -4.838 1.00 70.50 115 VAL A C 1
ATOM 899 O O . VAL A 1 115 ? 4.879 -14.817 -5.927 1.00 70.50 115 VAL A O 1
ATOM 902 N N . SER A 1 116 ? 4.705 -14.895 -3.680 1.00 55.47 116 SER A N 1
ATOM 903 C CA . SER A 1 116 ? 4.608 -16.360 -3.543 1.00 55.47 116 SER A CA 1
ATOM 904 C C . SER A 1 116 ? 3.162 -16.830 -3.417 1.00 55.47 116 SER A C 1
ATOM 906 O O . SER A 1 116 ? 2.824 -17.856 -4.050 1.00 55.47 116 SER A O 1
#

InterPro domains:
  IPR001117 Multicopper oxidase, second cupredoxin domain [PF00394] (2-90)
  IPR008972 Cupredoxin [G3DSA:2.60.40.420] (1-116)
  IPR008972 Cupredoxin [SSF49503] (2-106)
  IPR045087 Multicopper oxidase [PTHR11709] (2-114)

Sequence (116 aa):
MLRLINAAVNDELFFSIANHTVKVVEADAVYVKPFDTDVVLITPGQTTNVLLETHSSHNNTTFFMEARPYATGNGTFDNTTTAAILEYHHHLKQLPLLRPKLPSLNDTAYAASFVS

Secondary structure (DSSP, 8-state):
-EEEE---SS-EEEEEETTB-EEEEEETTEEEEEEEESEEEE-TT-EEEEEE----S----EEEEEEEEE--SSS------EEEEE----S-S---EE---PPPTT-HHHHHHT--

pLDDT: mean 88.02, std 9.81, range [55.47, 97.31]

Radius of gyration: 14.98 Å; chains: 1; bounding box: 44×32×34 Å

Foldseek 3Di:
DDKDAAQDDFFWKKKAKFPWWKWWQDKQNHGDDIDIGRIDTGGHGIITDIDTDDDPPPQLEKMKIKMATADDDPDDDDGDIDIDIDDDDDPDPDGHYGYHDTDDSDPVVVVVVNVD